Protein AF-A0A9E1K9X6-F1 (afdb_monomer)

Radius of gyration: 10.4 Å; Cα contacts (8 Å, |Δi|>4): 60; chains: 1; bounding box: 26×24×24 Å

Nearest PDB structures (foldseek):
  6cz6-assembly1_B  TM=3.740E-01  e=7.827E+00  Mycobacterium tuberculosis H37Rv

Foldseek 3Di:
DLAQDPDPPLVSLLQSLLVCLLVVVVVRNVVSLVVLVPDPPSVSSVVSVVVSNVVSVVVD

Secondary structure (DSSP, 8-state):
-------S-HHHHHHHHHHHHHTT-HHHHHHHHHHHTTSTTHHHHHHHHHHHHHHHHHT-

Structure (mmCIF, N/CA/C/O backbone):
data_AF-A0A9E1K9X6-F1
#
_entry.id   AF-A0A9E1K9X6-F1
#
loop_
_atom_site.group_PDB
_atom_site.id
_atom_site.type_symbol
_atom_site.label_atom_id
_atom_site.label_alt_id
_atom_site.label_comp_id
_atom_site.label_asym_id
_atom_site.label_entity_id
_atom_site.label_seq_id
_atom_site.pdbx_PDB_ins_code
_atom_site.Cartn_x
_atom_site.Cartn_y
_atom_site.Cartn_z
_atom_site.occupancy
_atom_site.B_iso_or_equiv
_atom_site.auth_seq_id
_atom_site.auth_comp_id
_atom_site.auth_asym_id
_atom_site.auth_atom_id
_atom_site.pdbx_PDB_model_num
ATOM 1 N N . VAL A 1 1 ? -3.269 -16.337 2.509 1.00 47.38 1 VAL A N 1
ATOM 2 C CA . VAL A 1 1 ? -2.132 -15.426 2.247 1.00 47.38 1 VAL A CA 1
ATOM 3 C C . VAL A 1 1 ? -2.702 -14.182 1.587 1.00 47.38 1 VAL A C 1
ATOM 5 O O . VAL A 1 1 ? -3.136 -14.275 0.449 1.00 47.38 1 VAL A O 1
ATOM 8 N N . VAL A 1 2 ? -2.821 -13.072 2.321 1.00 46.47 2 VAL A N 1
ATOM 9 C CA . VAL A 1 2 ? -3.243 -11.781 1.750 1.00 46.47 2 VAL A CA 1
ATOM 10 C C . VAL A 1 2 ? -1.969 -11.094 1.267 1.00 46.47 2 VAL A C 1
ATOM 12 O O . VAL A 1 2 ? -1.132 -10.708 2.079 1.00 46.47 2 VAL A O 1
ATOM 15 N N . LEU A 1 3 ? -1.773 -11.050 -0.048 1.00 66.12 3 LEU A N 1
ATOM 16 C CA . LEU A 1 3 ? -0.649 -10.368 -0.693 1.00 66.12 3 LEU A CA 1
ATOM 17 C C . LEU A 1 3 ? -1.151 -9.063 -1.311 1.00 66.12 3 LEU A C 1
ATOM 19 O O . LEU A 1 3 ? -2.279 -9.004 -1.797 1.00 66.12 3 LEU A O 1
ATOM 23 N N . TYR A 1 4 ? -0.310 -8.029 -1.282 1.00 62.19 4 TYR A N 1
ATOM 24 C CA . TYR A 1 4 ? -0.576 -6.775 -1.983 1.00 62.19 4 TYR A CA 1
ATOM 25 C C . TYR A 1 4 ? -0.406 -6.963 -3.492 1.00 62.19 4 TYR A C 1
ATOM 27 O O . TYR A 1 4 ? 0.368 -7.810 -3.951 1.00 62.19 4 TYR A O 1
ATOM 35 N N . SER A 1 5 ? -1.135 -6.160 -4.266 1.00 58.16 5 SER A N 1
ATOM 36 C CA . SER A 1 5 ? -0.999 -6.162 -5.718 1.00 58.16 5 SER A CA 1
ATOM 37 C C . SER A 1 5 ? 0.312 -5.485 -6.112 1.00 58.16 5 SER A C 1
ATOM 39 O O . SER A 1 5 ? 0.595 -4.376 -5.669 1.00 58.16 5 SER A O 1
ATOM 41 N N . LYS A 1 6 ? 1.099 -6.146 -6.966 1.00 61.22 6 LYS A N 1
ATOM 42 C CA . LYS A 1 6 ? 2.276 -5.565 -7.642 1.00 61.22 6 LYS A CA 1
ATOM 43 C C . LYS A 1 6 ? 1.948 -5.106 -9.067 1.00 61.22 6 LYS A C 1
ATOM 45 O O . LYS A 1 6 ? 2.838 -5.012 -9.907 1.00 61.22 6 LYS A O 1
ATOM 50 N N . SER A 1 7 ? 0.662 -4.916 -9.366 1.00 59.66 7 SER A N 1
ATOM 51 C CA . SER A 1 7 ? 0.218 -4.453 -10.678 1.00 59.66 7 SER A CA 1
ATOM 52 C C . SER A 1 7 ? 0.671 -3.009 -10.913 1.00 59.66 7 SER A C 1
ATOM 54 O O . SER A 1 7 ? 0.549 -2.198 -9.991 1.00 59.66 7 SER A O 1
ATOM 56 N N . PRO A 1 8 ? 1.133 -2.661 -12.128 1.00 56.38 8 PRO A N 1
ATOM 57 C CA . PRO A 1 8 ? 1.350 -1.273 -12.512 1.00 56.38 8 PRO A CA 1
ATOM 58 C C . PRO A 1 8 ? 0.037 -0.502 -12.725 1.00 56.38 8 PRO A C 1
ATOM 60 O O . PRO A 1 8 ? 0.055 0.706 -12.932 1.00 56.38 8 PRO A O 1
ATOM 63 N N . ASP A 1 9 ? -1.112 -1.185 -12.663 1.00 68.81 9 ASP A N 1
ATOM 64 C CA . ASP A 1 9 ? -2.418 -0.537 -12.628 1.00 68.81 9 ASP A CA 1
ATOM 65 C C . ASP A 1 9 ? -2.590 0.248 -11.318 1.00 68.81 9 ASP A C 1
ATOM 67 O O . ASP A 1 9 ? -2.749 -0.319 -10.230 1.00 68.81 9 ASP A O 1
ATOM 71 N N . LEU A 1 10 ? -2.552 1.574 -11.446 1.00 59.38 10 LEU A N 1
ATOM 72 C CA . LEU A 1 10 ? -2.608 2.527 -10.340 1.00 59.38 10 LEU A CA 1
ATOM 73 C C . LEU A 1 10 ? -3.877 2.388 -9.489 1.00 59.38 10 LEU A C 1
ATOM 75 O O . LEU A 1 10 ? -3.834 2.638 -8.286 1.00 59.38 10 LEU A O 1
ATOM 79 N N . ALA A 1 11 ? -4.994 1.949 -10.078 1.00 62.12 11 ALA A N 1
ATOM 80 C CA . ALA A 1 11 ? -6.236 1.762 -9.339 1.00 62.12 11 ALA A CA 1
ATOM 81 C C . ALA A 1 11 ? -6.179 0.542 -8.409 1.00 62.12 11 ALA A C 1
ATOM 83 O O . ALA A 1 11 ? -6.588 0.590 -7.246 1.00 62.12 11 ALA A O 1
ATOM 84 N N . THR A 1 12 ? -5.602 -0.554 -8.894 1.00 67.12 12 THR A N 1
ATOM 85 C CA . THR A 1 12 ? -5.426 -1.781 -8.110 1.00 67.12 12 THR A CA 1
ATOM 86 C C . THR A 1 12 ? -4.397 -1.594 -6.985 1.00 67.12 12 THR A C 1
ATOM 88 O O . THR A 1 12 ? -4.501 -2.235 -5.932 1.00 67.12 12 THR A O 1
ATOM 91 N N . SER A 1 13 ? -3.409 -0.713 -7.175 1.00 64.38 13 SER A N 1
ATOM 92 C CA . SER A 1 13 ? -2.336 -0.483 -6.204 1.00 64.38 13 SER A CA 1
ATOM 93 C C . SER A 1 13 ? -2.851 0.202 -4.922 1.00 64.38 13 SER A C 1
ATOM 95 O O . SER A 1 13 ? -2.596 -0.320 -3.829 1.00 64.38 13 SER A O 1
ATOM 97 N N . TYR A 1 14 ? -3.675 1.260 -5.017 1.00 69.19 14 TYR A N 1
ATOM 98 C CA . TYR A 1 14 ? -4.216 1.946 -3.829 1.00 69.19 14 TYR A CA 1
ATOM 99 C C . TYR A 1 14 ? -5.239 1.110 -3.053 1.00 69.19 14 TYR A C 1
ATOM 101 O O . TYR A 1 14 ? -5.217 1.119 -1.821 1.00 69.19 14 TYR A O 1
ATOM 109 N N . VAL A 1 15 ? -6.106 0.350 -3.741 1.00 75.00 15 VAL A N 1
ATOM 110 C CA . VAL A 1 15 ? -7.117 -0.503 -3.083 1.00 75.00 15 VAL A CA 1
ATOM 111 C C . VAL A 1 15 ? -6.437 -1.551 -2.204 1.00 75.00 15 VAL A C 1
ATOM 113 O O . VAL A 1 15 ? -6.892 -1.823 -1.094 1.00 75.00 15 VAL A O 1
ATOM 116 N N . SER A 1 16 ? -5.306 -2.102 -2.658 1.00 79.81 16 SER A N 1
ATOM 117 C CA . SER A 1 16 ? -4.571 -3.105 -1.886 1.00 79.81 16 SER A CA 1
ATOM 118 C C . SER A 1 16 ? -3.983 -2.540 -0.585 1.00 79.81 16 SER A C 1
ATOM 120 O O . SER A 1 16 ? -4.113 -3.174 0.462 1.00 79.81 16 SER A O 1
ATOM 122 N N . VAL A 1 17 ? -3.409 -1.331 -0.611 1.00 88.69 17 VAL A N 1
ATOM 123 C CA . VAL A 1 17 ? -2.872 -0.676 0.593 1.00 88.69 17 VAL A CA 1
ATOM 124 C C . VAL A 1 17 ? -3.986 -0.201 1.520 1.00 88.69 17 VAL A C 1
ATOM 126 O O . VAL A 1 17 ? -3.860 -0.381 2.730 1.00 88.69 17 VAL A O 1
ATOM 129 N N . ALA A 1 18 ? -5.092 0.319 0.980 1.00 87.50 18 ALA A N 1
ATOM 130 C CA . ALA A 1 18 ? -6.262 0.710 1.766 1.00 87.50 18 ALA A CA 1
ATOM 131 C C . ALA A 1 18 ? -6.793 -0.460 2.611 1.00 87.50 18 ALA A C 1
ATOM 133 O O . ALA A 1 18 ? -6.965 -0.334 3.822 1.00 87.50 18 ALA A O 1
ATOM 134 N N . VAL A 1 19 ? -6.982 -1.630 1.988 1.00 90.31 19 VAL A N 1
ATOM 135 C CA . VAL A 1 19 ? -7.460 -2.838 2.679 1.00 90.31 19 VAL A CA 1
ATOM 136 C C . VAL A 1 19 ? -6.466 -3.297 3.746 1.00 90.31 19 VAL A C 1
ATOM 138 O O . VAL A 1 19 ? -6.862 -3.572 4.875 1.00 90.31 19 VAL A O 1
ATOM 141 N N . LEU A 1 20 ? -5.171 -3.357 3.425 1.00 91.19 20 LEU A N 1
ATOM 142 C CA . LEU A 1 20 ? -4.1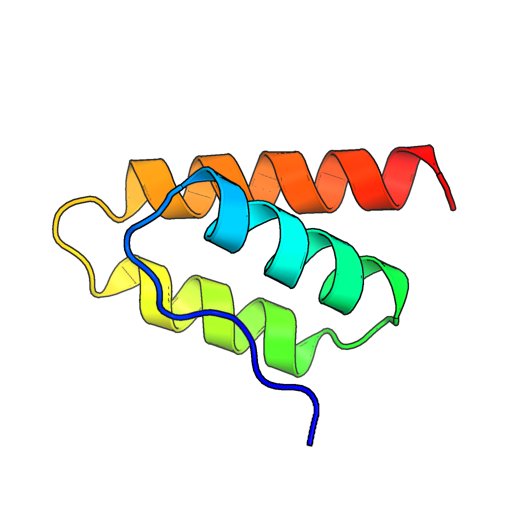46 -3.761 4.394 1.00 91.19 20 LEU A CA 1
ATOM 143 C C . LEU A 1 20 ? -4.069 -2.804 5.589 1.00 91.19 20 LEU A C 1
ATOM 145 O O . LEU A 1 20 ? -3.890 -3.254 6.722 1.00 91.19 20 LEU A O 1
ATOM 149 N N . HIS A 1 21 ? -4.223 -1.503 5.341 1.00 92.81 21 HIS A N 1
ATOM 150 C CA . HIS A 1 21 ? -4.243 -0.480 6.378 1.00 92.81 21 HIS A CA 1
ATOM 151 C C . HIS A 1 21 ? -5.461 -0.630 7.295 1.00 92.81 21 HIS A C 1
ATOM 153 O O . HIS A 1 21 ? -5.294 -0.708 8.510 1.00 92.81 21 HIS A O 1
ATOM 159 N N . ALA A 1 22 ? -6.661 -0.772 6.721 1.00 92.25 22 ALA A N 1
ATOM 160 C CA . ALA A 1 22 ? -7.902 -0.978 7.473 1.00 92.25 22 ALA A CA 1
ATOM 161 C C . ALA A 1 22 ? -7.870 -2.249 8.344 1.00 92.25 22 ALA A C 1
ATOM 163 O O . ALA A 1 22 ? -8.467 -2.291 9.416 1.00 92.25 22 ALA A O 1
ATOM 164 N N . LEU A 1 23 ? -7.144 -3.285 7.910 1.00 92.19 23 LEU A N 1
ATOM 165 C CA . LEU A 1 23 ? -6.961 -4.534 8.659 1.00 92.19 23 LEU A CA 1
ATOM 166 C C . LEU A 1 23 ? -5.841 -4.473 9.718 1.00 92.19 23 LEU A C 1
ATOM 168 O O . LEU A 1 23 ? -5.551 -5.488 10.352 1.00 92.19 23 LEU A O 1
ATOM 172 N N . GLY A 1 24 ? -5.169 -3.330 9.898 1.00 93.75 24 GLY A N 1
ATOM 173 C CA . GLY A 1 24 ? -4.056 -3.185 10.845 1.00 93.75 24 GLY A CA 1
ATOM 174 C C . GLY A 1 24 ? -2.794 -3.964 10.450 1.00 93.75 24 GLY A C 1
ATOM 175 O O . GLY A 1 24 ? -1.928 -4.227 11.287 1.00 93.75 24 GLY A O 1
ATOM 176 N N . MET A 1 25 ? -2.658 -4.353 9.178 1.00 94.69 25 MET A N 1
ATOM 177 C CA . MET A 1 25 ? -1.536 -5.151 8.671 1.00 94.69 25 MET A CA 1
ATOM 178 C C . MET A 1 25 ? -0.311 -4.274 8.357 1.00 94.69 25 MET A C 1
ATOM 180 O O . MET A 1 25 ? 0.199 -4.256 7.234 1.00 94.69 25 MET A O 1
ATOM 184 N N . SER A 1 26 ? 0.194 -3.552 9.361 1.00 92.62 26 SER A N 1
ATOM 185 C CA . SER A 1 26 ? 1.229 -2.514 9.206 1.00 92.62 26 SER A CA 1
ATOM 186 C C . SER A 1 26 ? 2.514 -3.000 8.527 1.00 92.62 26 SER A C 1
ATOM 188 O O . SER A 1 26 ? 3.127 -2.251 7.769 1.00 92.62 26 SER A O 1
ATOM 190 N N . LYS A 1 27 ? 2.907 -4.266 8.737 1.00 93.25 27 LYS A N 1
ATOM 191 C CA . LYS A 1 27 ? 4.079 -4.861 8.072 1.00 93.25 27 LYS A CA 1
ATOM 192 C C . LYS A 1 27 ? 3.891 -4.945 6.554 1.00 93.25 27 LYS A C 1
ATOM 194 O O . LYS A 1 27 ? 4.789 -4.584 5.803 1.00 93.25 27 LYS A O 1
ATOM 199 N N . ASN A 1 28 ? 2.719 -5.380 6.100 1.00 91.75 28 ASN A N 1
ATOM 200 C CA . ASN A 1 28 ? 2.410 -5.507 4.677 1.00 91.75 28 ASN A CA 1
ATOM 201 C C . ASN A 1 28 ? 2.296 -4.137 4.002 1.00 91.75 28 ASN A C 1
ATOM 203 O O . ASN A 1 28 ? 2.744 -3.978 2.869 1.00 91.75 28 ASN A O 1
ATOM 207 N N . VAL A 1 29 ? 1.755 -3.143 4.712 1.00 92.25 29 VAL A N 1
ATOM 208 C CA . VAL A 1 29 ? 1.769 -1.748 4.253 1.00 92.25 29 VAL A CA 1
ATOM 209 C C . VAL A 1 29 ? 3.216 -1.278 4.080 1.00 92.25 29 VAL A C 1
ATOM 211 O O . VAL A 1 29 ? 3.580 -0.796 3.014 1.00 92.25 29 VAL A O 1
ATOM 214 N N . GLN A 1 30 ? 4.083 -1.489 5.074 1.00 94.00 30 GLN A N 1
ATOM 215 C CA . GLN A 1 30 ? 5.493 -1.098 4.984 1.00 94.00 30 GLN A CA 1
ATOM 216 C C . GLN A 1 30 ? 6.228 -1.780 3.816 1.00 94.00 30 GLN A C 1
ATOM 218 O O . GLN A 1 30 ? 6.984 -1.124 3.101 1.00 94.00 30 GLN A O 1
ATOM 223 N N . GLU A 1 31 ? 5.989 -3.074 3.592 1.00 92.62 31 GLU A N 1
ATOM 224 C CA . GLU A 1 31 ? 6.547 -3.818 2.456 1.00 92.62 31 GLU A CA 1
ATOM 225 C C . GLU A 1 31 ? 6.083 -3.256 1.103 1.00 92.62 31 GLU A C 1
ATOM 227 O O . GLU A 1 31 ? 6.893 -3.167 0.180 1.00 92.62 31 GLU A O 1
ATOM 232 N N . ALA A 1 32 ? 4.823 -2.821 0.989 1.00 89.88 32 ALA A N 1
ATOM 233 C CA . ALA A 1 32 ? 4.314 -2.178 -0.221 1.00 89.88 32 ALA A CA 1
ATOM 234 C C . ALA A 1 32 ? 5.038 -0.849 -0.504 1.00 89.88 32 ALA A C 1
ATOM 236 O O . ALA A 1 32 ? 5.522 -0.644 -1.618 1.00 89.88 32 ALA A O 1
ATOM 237 N N . TYR A 1 33 ? 5.209 0.017 0.504 1.00 92.75 33 TYR A N 1
ATOM 238 C CA . TYR A 1 33 ? 5.960 1.274 0.347 1.00 92.75 33 TYR A CA 1
ATOM 239 C C . TYR A 1 33 ? 7.440 1.034 0.013 1.00 92.75 33 TYR A C 1
ATOM 241 O O . TYR A 1 33 ? 8.021 1.780 -0.774 1.00 92.75 33 TYR A O 1
ATOM 249 N N . LEU A 1 34 ? 8.068 0.001 0.586 1.00 93.44 34 LEU A N 1
ATOM 250 C CA . LEU A 1 34 ? 9.446 -0.370 0.245 1.00 93.44 34 LEU A CA 1
ATOM 251 C C . LEU A 1 34 ? 9.565 -0.851 -1.203 1.00 93.44 34 LEU A C 1
ATOM 253 O O . LEU A 1 34 ? 10.514 -0.474 -1.885 1.00 93.44 34 LEU A O 1
ATOM 257 N N . TRP A 1 35 ? 8.604 -1.644 -1.676 1.00 89.69 35 TRP A N 1
ATOM 258 C CA . TRP A 1 35 ? 8.552 -2.070 -3.071 1.00 89.69 35 TRP A CA 1
ATOM 259 C C . TRP A 1 35 ? 8.371 -0.879 -4.024 1.00 89.69 35 TRP A C 1
ATOM 261 O O . TRP A 1 35 ? 9.126 -0.767 -4.986 1.00 89.69 35 TRP A O 1
ATOM 271 N N . ALA A 1 36 ? 7.451 0.046 -3.723 1.00 89.50 36 ALA A N 1
ATOM 272 C CA . A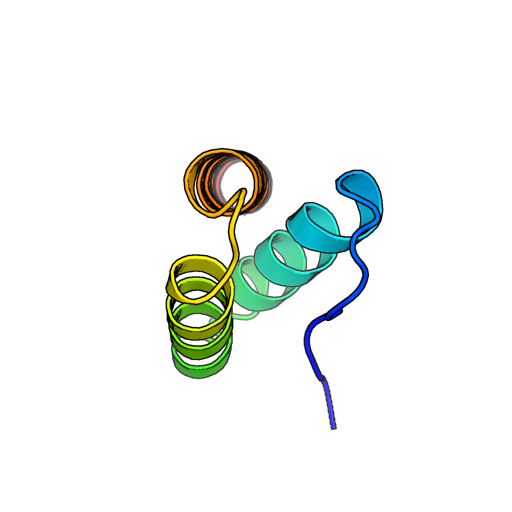LA A 1 36 ? 7.186 1.216 -4.565 1.00 89.50 36 ALA A CA 1
ATOM 273 C C . ALA A 1 36 ? 8.409 2.133 -4.731 1.00 89.50 36 ALA A C 1
ATOM 275 O O . ALA A 1 36 ? 8.625 2.671 -5.812 1.00 89.50 36 ALA A O 1
ATOM 276 N N . LYS A 1 37 ? 9.259 2.261 -3.703 1.00 91.88 37 LYS A N 1
ATOM 277 C CA . LYS A 1 37 ? 10.518 3.028 -3.784 1.00 91.88 37 LYS A CA 1
ATOM 278 C C . LYS A 1 37 ? 11.515 2.489 -4.814 1.00 91.88 37 LYS A C 1
ATOM 280 O O . LYS A 1 37 ? 12.416 3.221 -5.203 1.00 91.88 37 LYS A O 1
ATOM 285 N N . GLY A 1 38 ? 11.393 1.223 -5.214 1.00 89.62 38 GLY A N 1
ATOM 286 C CA . GLY A 1 38 ? 12.263 0.597 -6.212 1.00 89.62 38 GLY A C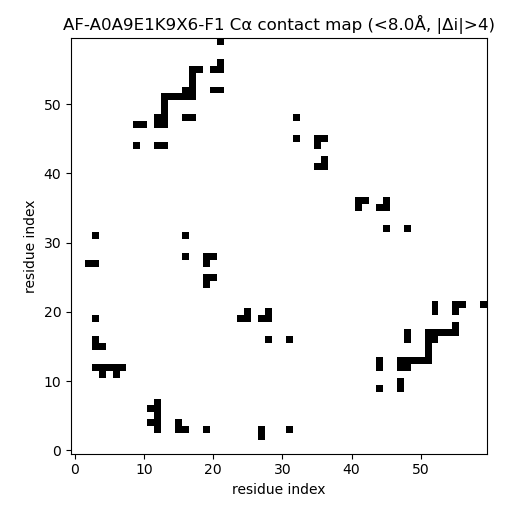A 1
ATOM 287 C C . GLY A 1 38 ? 11.791 0.756 -7.659 1.00 89.62 38 GLY A C 1
ATOM 288 O O . GLY A 1 38 ? 12.405 0.162 -8.540 1.00 89.62 38 GLY A O 1
ATOM 289 N N . LEU A 1 39 ? 10.696 1.481 -7.903 1.00 86.31 39 LEU A N 1
ATOM 290 C CA . LEU A 1 39 ? 10.106 1.664 -9.231 1.00 86.31 39 LEU A CA 1
ATOM 291 C C . LEU A 1 39 ? 10.506 3.016 -9.833 1.00 86.31 39 LEU A C 1
ATOM 293 O O . LEU A 1 39 ? 10.639 3.999 -9.104 1.00 86.31 39 LEU A O 1
ATOM 297 N N . ASP A 1 40 ? 10.599 3.081 -11.163 1.00 87.81 40 ASP A N 1
ATOM 298 C CA . ASP A 1 40 ? 10.878 4.330 -11.889 1.00 87.81 40 ASP A CA 1
ATOM 299 C C . ASP A 1 40 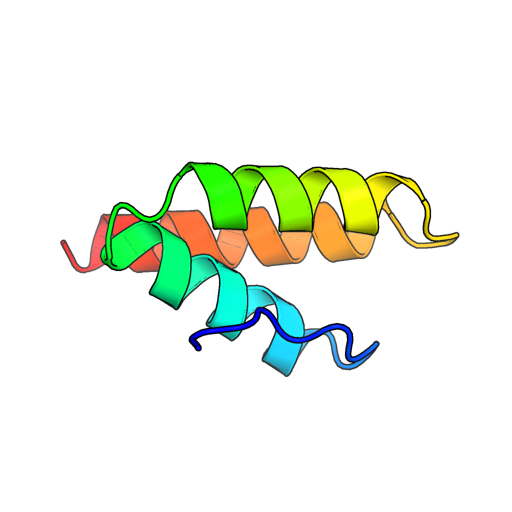? 9.820 5.418 -11.598 1.00 87.81 40 ASP A C 1
ATOM 301 O O . ASP A 1 40 ? 10.148 6.594 -11.484 1.00 87.81 40 ASP A O 1
ATOM 305 N N . GLU A 1 41 ? 8.561 5.025 -11.375 1.00 85.81 41 GLU A N 1
ATOM 306 C CA . GLU A 1 41 ? 7.434 5.917 -11.045 1.00 85.81 41 GLU A CA 1
ATOM 307 C C . GLU A 1 41 ? 7.104 5.928 -9.539 1.00 85.81 41 GLU A C 1
ATOM 309 O O . GLU A 1 41 ? 5.945 6.055 -9.137 1.00 85.81 41 GLU A O 1
ATOM 314 N N . SER A 1 42 ? 8.113 5.748 -8.680 1.00 89.12 42 SER A N 1
ATOM 315 C CA . SER A 1 42 ? 7.929 5.572 -7.229 1.00 89.12 42 SER A CA 1
ATOM 316 C C . S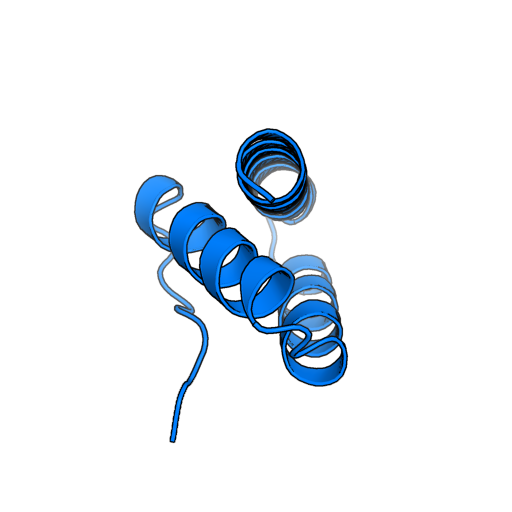ER A 1 42 ? 7.007 6.606 -6.569 1.00 89.12 42 SER A C 1
ATOM 318 O O . SER A 1 42 ? 6.147 6.230 -5.770 1.00 89.12 42 SER A O 1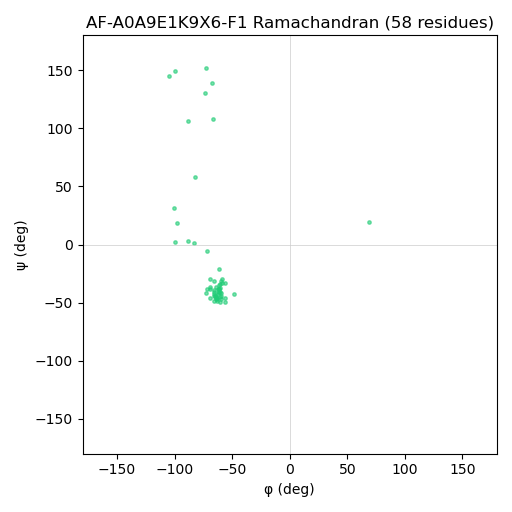
ATOM 320 N N . GLU A 1 43 ? 7.134 7.888 -6.923 1.00 90.56 43 GLU A N 1
ATOM 321 C CA . GLU A 1 43 ? 6.293 8.966 -6.387 1.00 90.56 43 GLU A CA 1
ATOM 322 C C . GLU A 1 43 ? 4.812 8.761 -6.716 1.00 90.56 43 GLU A C 1
ATOM 324 O O . GLU A 1 43 ? 3.955 8.938 -5.849 1.00 90.56 43 GLU A O 1
ATOM 329 N N . THR A 1 44 ? 4.502 8.320 -7.936 1.00 87.88 44 THR A N 1
ATOM 330 C CA . THR A 1 44 ? 3.128 8.057 -8.369 1.00 87.88 44 THR A CA 1
ATOM 331 C C . THR A 1 44 ? 2.508 6.928 -7.548 1.00 87.88 44 THR A C 1
ATOM 333 O O . THR A 1 44 ? 1.393 7.085 -7.046 1.00 87.88 44 THR A O 1
ATOM 336 N N . PHE A 1 45 ? 3.227 5.821 -7.340 1.00 86.44 45 PHE A N 1
ATOM 337 C CA . PHE A 1 45 ? 2.740 4.704 -6.519 1.00 86.44 45 PHE A CA 1
ATOM 338 C C . PHE A 1 45 ? 2.559 5.093 -5.051 1.00 86.44 45 PHE A C 1
ATOM 340 O O . PHE A 1 45 ? 1.530 4.772 -4.458 1.00 86.44 45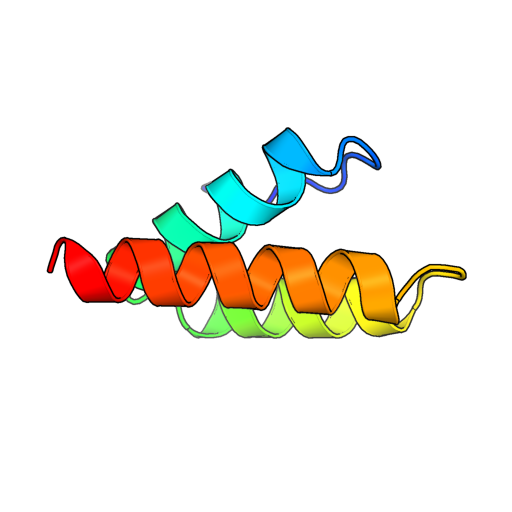 PHE A O 1
ATOM 347 N N . ILE A 1 46 ? 3.527 5.810 -4.473 1.00 91.31 46 ILE A N 1
ATOM 348 C CA . ILE A 1 46 ? 3.455 6.279 -3.083 1.00 91.31 46 ILE A CA 1
ATOM 349 C C . ILE A 1 46 ? 2.244 7.196 -2.893 1.00 91.31 46 ILE A C 1
ATOM 351 O O . ILE A 1 46 ? 1.474 6.994 -1.957 1.00 91.31 46 ILE A O 1
ATOM 355 N N . HIS A 1 47 ? 2.010 8.130 -3.817 1.00 90.25 47 HIS A N 1
ATOM 356 C CA . HIS A 1 47 ? 0.855 9.022 -3.749 1.00 90.25 47 HIS A CA 1
ATOM 357 C C . HIS A 1 47 ? -0.477 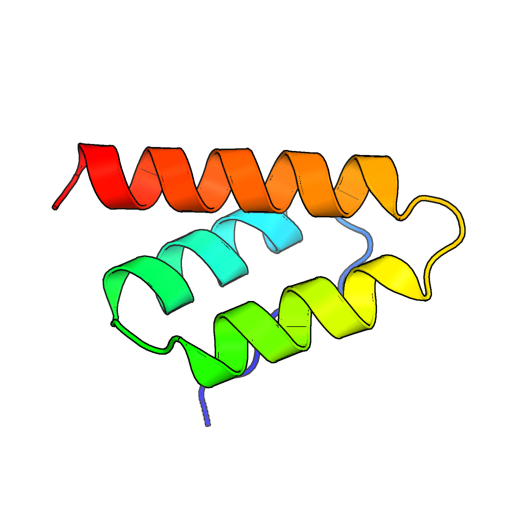8.256 -3.782 1.00 90.25 47 HIS A C 1
ATOM 359 O O . HIS A 1 47 ? -1.395 8.552 -3.019 1.00 90.25 47 HIS A O 1
ATOM 365 N N . HIS A 1 48 ? -0.575 7.220 -4.618 1.00 87.75 48 HIS A N 1
ATOM 366 C CA . HIS A 1 48 ? -1.758 6.361 -4.669 1.00 87.75 48 HIS A CA 1
ATOM 367 C C . HIS A 1 48 ? -1.938 5.565 -3.369 1.00 87.75 48 HIS A C 1
ATOM 369 O O . HIS A 1 48 ? -3.054 5.446 -2.866 1.00 87.75 48 HIS A O 1
ATOM 375 N N . PHE A 1 49 ? -0.857 5.069 -2.769 1.00 91.81 49 PHE A N 1
ATOM 376 C CA . PHE A 1 49 ? -0.919 4.417 -1.460 1.00 91.81 49 PHE A CA 1
ATOM 377 C C . PHE A 1 49 ? -1.399 5.358 -0.357 1.00 91.81 49 PHE A C 1
ATOM 379 O O . PHE A 1 49 ? -2.225 4.947 0.461 1.00 91.81 49 PHE A O 1
ATOM 386 N N . ASP A 1 50 ? -0.947 6.611 -0.366 1.00 92.62 50 ASP A N 1
ATOM 387 C CA . ASP A 1 50 ? -1.388 7.626 0.591 1.00 92.62 50 A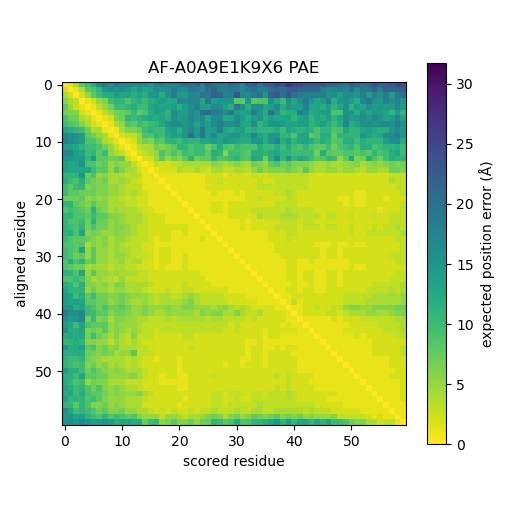SP A CA 1
ATOM 388 C C . ASP A 1 50 ? -2.893 7.902 0.454 1.00 92.62 50 ASP A C 1
ATOM 390 O O . ASP A 1 50 ? -3.601 7.899 1.462 1.00 92.62 50 ASP A O 1
ATOM 394 N N . ILE A 1 51 ? -3.412 8.010 -0.779 1.00 90.62 51 ILE A N 1
ATOM 395 C CA . ILE A 1 51 ? -4.862 8.091 -1.039 1.00 90.62 51 ILE A CA 1
ATOM 396 C C . ILE A 1 51 ? -5.588 6.879 -0.438 1.00 90.62 51 ILE A C 1
ATOM 398 O O . ILE A 1 51 ? -6.605 7.036 0.238 1.00 90.62 51 ILE A O 1
ATOM 402 N N . GLY A 1 52 ? -5.062 5.669 -0.652 1.00 89.50 52 GLY A N 1
ATOM 403 C CA . GLY A 1 52 ? -5.638 4.439 -0.110 1.00 89.50 52 GLY A CA 1
ATOM 404 C C . GLY A 1 52 ? -5.700 4.429 1.421 1.00 89.50 52 GLY A C 1
ATOM 405 O O . GLY A 1 52 ? -6.734 4.076 1.993 1.00 89.50 52 GLY A O 1
ATOM 406 N N . LYS A 1 53 ? -4.628 4.858 2.097 1.00 93.06 53 LYS A N 1
ATOM 407 C CA . LYS A 1 53 ? -4.605 4.991 3.561 1.00 93.06 53 LYS A CA 1
ATOM 408 C C . LYS A 1 53 ? -5.614 6.020 4.059 1.00 93.06 53 LYS A C 1
ATOM 410 O O . LYS A 1 53 ? -6.388 5.694 4.955 1.00 93.06 53 LYS A O 1
ATOM 415 N N . SER A 1 54 ? -5.647 7.212 3.461 1.00 92.31 54 SER A N 1
ATOM 416 C CA . SER A 1 54 ? -6.602 8.259 3.842 1.00 92.31 54 SER A CA 1
ATOM 417 C C . SER A 1 54 ? -8.053 7.815 3.649 1.00 92.31 54 SER A C 1
ATOM 419 O O . SER A 1 54 ? -8.905 8.123 4.478 1.00 92.31 54 SER A O 1
ATOM 421 N N . LEU A 1 55 ? -8.343 7.052 2.591 1.00 88.38 55 LEU A N 1
ATOM 422 C CA . LEU A 1 55 ? -9.671 6.481 2.376 1.00 88.38 55 LEU A CA 1
ATOM 423 C C . LEU A 1 55 ? -10.027 5.458 3.461 1.00 88.38 55 LEU A C 1
ATOM 425 O O . LEU A 1 55 ? -11.139 5.482 3.976 1.00 88.38 55 LEU A O 1
ATOM 429 N N . ALA A 1 56 ? -9.092 4.573 3.815 1.00 91.00 56 ALA A N 1
ATOM 430 C CA . ALA A 1 56 ? -9.295 3.599 4.882 1.00 91.00 56 ALA A CA 1
ATOM 431 C C . ALA A 1 56 ? -9.581 4.287 6.225 1.00 91.00 56 ALA A C 1
ATOM 433 O O . ALA A 1 56 ? -10.555 3.932 6.876 1.00 91.00 56 ALA A O 1
ATOM 434 N N . GLU A 1 57 ? -8.788 5.302 6.583 1.00 91.94 57 GLU A N 1
ATOM 435 C CA . GLU A 1 57 ? -8.956 6.100 7.807 1.00 91.94 57 GLU A CA 1
ATOM 436 C C . GLU A 1 57 ? -10.296 6.841 7.857 1.00 91.94 57 GLU A C 1
ATOM 438 O O . GLU A 1 57 ? -10.878 6.982 8.923 1.00 91.94 57 GLU A O 1
ATOM 443 N N . TYR A 1 58 ? -10.811 7.306 6.716 1.00 91.50 58 TYR A N 1
ATOM 444 C CA . TYR A 1 58 ? -12.110 7.978 6.663 1.00 91.50 58 TYR A CA 1
ATOM 445 C C . TYR A 1 58 ? -13.288 7.049 7.016 1.00 91.50 58 TYR A C 1
ATOM 447 O O . TYR A 1 58 ? -14.298 7.512 7.544 1.00 91.50 58 TYR A O 1
ATOM 455 N N . PHE A 1 59 ? -13.182 5.751 6.710 1.00 83.69 59 PHE A N 1
ATOM 456 C CA . PHE A 1 59 ? -14.262 4.774 6.902 1.00 83.69 59 PHE A CA 1
ATOM 457 C C . PHE A 1 59 ? -14.131 3.918 8.176 1.00 83.69 59 PHE A C 1
ATOM 459 O O . PHE A 1 59 ? -14.976 3.046 8.395 1.00 83.69 59 PHE A O 1
ATOM 466 N N . THR A 1 60 ? -13.108 4.146 9.003 1.00 76.12 60 THR A N 1
ATOM 467 C CA . THR A 1 60 ? -12.840 3.430 10.270 1.00 76.12 60 THR A CA 1
ATOM 468 C C . THR A 1 60 ? -12.877 4.372 11.458 1.00 76.12 60 THR A C 1
ATOM 470 O O . THR A 1 60 ? -13.503 4.002 12.476 1.00 76.12 60 THR A O 1
#

Sequence (60 aa):
VVLYSKSPDLATSYVSVAVLHALGMSKNVQEAYLWAKGLDESETFIHHFDIGKSLAEYFT

Mean predicted aligned error: 5.53 Å

pLDDT: mean 82.93, std 13.24, range [46.47, 94.69]

Solvent-accessible surface area (backbone atoms only — not comparable to full-atom values): 3381 Å² total; per-residue (Å²): 135,93,74,73,59,87,57,88,51,65,71,58,34,11,55,36,35,13,53,32,50,67,69,66,37,59,68,61,41,51,52,51,57,59,54,31,68,76,42,99,58,21,69,62,50,48,52,34,33,52,52,16,39,55,53,30,61,73,78,107